Protein AF-A0A418GEG1-F1 (afdb_monomer_lite)

InterPro domains:
  IPR053738 Lambda phage major capsid assembly [G3DSA:3.90.1690.10] (1-155)

Structure (mmCIF, N/CA/C/O backbone):
data_AF-A0A418GEG1-F1
#
_entry.id   AF-A0A418GEG1-F1
#
loop_
_atom_site.group_PDB
_atom_site.id
_atom_site.type_symbol
_atom_site.label_atom_id
_atom_site.label_alt_id
_atom_site.label_comp_id
_atom_site.label_asym_id
_atom_site.label_entity_id
_atom_site.label_seq_id
_atom_site.pdbx_PDB_ins_code
_atom_site.Cartn_x
_atom_site.Cartn_y
_atom_site.Cartn_z
_atom_site.occupancy
_atom_site.B_iso_or_equiv
_atom_site.auth_seq_id
_atom_site.auth_comp_id
_atom_site.auth_asym_id
_atom_site.auth_atom_id
_atom_site.pdbx_PDB_model_num
ATOM 1 N N . GLN A 1 1 ? 40.024 10.316 -24.332 1.00 56.31 1 GLN A N 1
ATOM 2 C CA . GLN A 1 1 ? 39.213 9.148 -24.758 1.00 56.31 1 GLN A CA 1
ATOM 3 C C . GLN A 1 1 ? 39.001 8.115 -23.643 1.00 56.31 1 GLN A C 1
ATOM 5 O O . GLN A 1 1 ? 37.908 7.572 -23.587 1.00 56.31 1 GLN A O 1
ATOM 10 N N . ALA A 1 2 ? 39.954 7.881 -22.727 1.00 58.53 2 ALA A N 1
ATOM 11 C CA . ALA A 1 2 ? 39.798 6.906 -21.633 1.00 58.53 2 ALA A CA 1
ATOM 12 C C . ALA A 1 2 ? 38.674 7.239 -20.623 1.00 58.53 2 ALA A C 1
ATOM 14 O O . ALA A 1 2 ? 37.890 6.363 -20.277 1.00 58.53 2 ALA A O 1
ATOM 15 N N . GLU A 1 3 ? 38.514 8.504 -20.217 1.00 58.00 3 GLU A N 1
ATOM 16 C CA . GLU A 1 3 ? 37.460 8.917 -19.263 1.00 58.00 3 GLU A CA 1
ATOM 17 C C . GLU A 1 3 ? 36.032 8.690 -19.784 1.00 58.00 3 GLU A C 1
ATOM 19 O O . GLU A 1 3 ? 35.119 8.393 -19.015 1.00 58.00 3 GLU A O 1
ATOM 24 N N . SER A 1 4 ? 35.832 8.769 -21.105 1.00 63.56 4 SER A N 1
ATOM 25 C CA . SER A 1 4 ? 34.530 8.481 -21.711 1.00 63.56 4 SER A CA 1
ATOM 26 C C . SER A 1 4 ? 34.179 6.995 -21.622 1.00 63.56 4 SER A C 1
ATOM 28 O O . SER A 1 4 ? 33.002 6.676 -21.498 1.00 63.56 4 SER A O 1
ATOM 30 N N . MET A 1 5 ? 35.165 6.090 -21.665 1.00 63.47 5 MET A N 1
ATOM 31 C CA . MET A 1 5 ? 34.914 4.646 -21.589 1.00 63.47 5 MET A CA 1
ATOM 32 C C . MET A 1 5 ? 34.502 4.210 -20.182 1.00 63.47 5 MET A C 1
ATOM 34 O O . MET A 1 5 ? 33.506 3.508 -20.047 1.00 63.47 5 MET A O 1
ATOM 38 N N . PHE A 1 6 ? 35.163 4.711 -19.132 1.00 66.19 6 PHE A N 1
ATOM 39 C CA . PHE A 1 6 ? 34.780 4.413 -17.742 1.00 66.19 6 PHE A CA 1
ATOM 40 C C . PHE A 1 6 ? 33.349 4.860 -17.404 1.00 66.19 6 PHE A C 1
ATOM 42 O O . PHE A 1 6 ? 32.633 4.202 -16.642 1.00 66.19 6 PHE A O 1
ATOM 49 N N . ASN A 1 7 ? 32.899 5.966 -18.004 1.00 81.44 7 ASN A N 1
ATOM 50 C CA . ASN A 1 7 ? 31.521 6.428 -17.876 1.00 81.44 7 ASN A CA 1
ATOM 51 C C . ASN A 1 7 ? 30.530 5.474 -18.571 1.00 81.44 7 ASN A C 1
ATOM 53 O O . ASN A 1 7 ? 29.491 5.139 -18.001 1.00 81.44 7 ASN A O 1
ATOM 57 N N . GLU A 1 8 ? 30.843 4.995 -19.779 1.00 81.69 8 GLU A N 1
ATOM 58 C CA . GLU A 1 8 ? 29.979 4.048 -20.499 1.00 81.69 8 GLU A CA 1
ATOM 59 C C . GLU A 1 8 ? 29.939 2.660 -19.846 1.00 81.69 8 GLU A C 1
ATOM 61 O O . GLU A 1 8 ? 28.865 2.065 -19.744 1.00 81.69 8 GLU A O 1
ATOM 66 N N . GLU A 1 9 ? 31.061 2.178 -19.311 1.00 80.56 9 GLU A N 1
ATOM 67 C CA . GLU A 1 9 ? 31.115 0.946 -18.516 1.00 80.56 9 GLU A CA 1
ATOM 68 C C . GLU A 1 9 ? 30.224 1.052 -17.272 1.00 80.56 9 GLU A C 1
ATOM 70 O O . GLU A 1 9 ? 29.367 0.197 -17.034 1.00 80.56 9 GLU A O 1
ATOM 75 N N . SER A 1 10 ? 30.331 2.156 -16.528 1.00 86.31 10 SER A N 1
ATOM 76 C CA . SER A 1 10 ? 29.493 2.414 -15.349 1.00 86.31 10 SER A CA 1
ATOM 77 C C . SER A 1 10 ? 28.002 2.483 -15.704 1.00 86.31 10 SER A C 1
ATOM 79 O O . SER A 1 10 ? 27.150 1.950 -14.985 1.00 86.31 10 SER A O 1
ATOM 81 N N . LYS A 1 11 ? 27.656 3.092 -16.847 1.00 85.12 11 LYS A N 1
ATOM 82 C CA . LYS A 1 11 ? 26.276 3.125 -17.360 1.00 85.12 11 LYS A CA 1
ATOM 83 C C . LYS A 1 11 ? 25.772 1.733 -17.732 1.00 85.12 11 LYS A C 1
ATOM 85 O O . LYS A 1 11 ? 24.622 1.415 -17.419 1.00 85.12 11 LYS A O 1
ATOM 90 N N . ALA A 1 12 ? 26.592 0.918 -18.392 1.00 85.56 12 ALA A N 1
ATOM 91 C CA . ALA A 1 12 ? 26.234 -0.446 -18.769 1.00 85.56 12 ALA A CA 1
ATOM 92 C C . ALA A 1 12 ? 25.985 -1.317 -17.529 1.00 85.56 12 ALA A C 1
ATOM 94 O O . ALA A 1 12 ? 24.945 -1.976 -17.446 1.00 85.56 12 ALA A O 1
ATOM 95 N N . ILE A 1 13 ? 26.865 -1.227 -16.525 1.00 89.00 13 ILE A N 1
ATOM 96 C CA . ILE A 1 13 ? 26.708 -1.910 -15.234 1.00 89.00 13 ILE A CA 1
ATOM 97 C C . ILE A 1 13 ? 25.403 -1.478 -14.561 1.00 89.00 13 ILE A C 1
ATOM 99 O O . ILE A 1 13 ? 24.592 -2.324 -14.190 1.00 89.00 13 ILE A O 1
ATOM 103 N N . ARG A 1 14 ? 25.133 -0.168 -14.471 1.00 88.38 14 ARG A N 1
ATOM 104 C CA . ARG A 1 14 ? 23.890 0.339 -13.869 1.00 88.38 14 ARG A CA 1
ATOM 105 C C . ARG A 1 14 ? 22.643 -0.191 -14.580 1.00 88.38 14 ARG A C 1
ATOM 107 O O . ARG A 1 14 ? 21.680 -0.560 -13.913 1.00 88.38 14 ARG A O 1
ATOM 114 N N . ARG A 1 15 ? 22.639 -0.254 -15.917 1.00 87.06 15 ARG A N 1
ATOM 115 C CA . ARG A 1 15 ? 21.507 -0.808 -16.684 1.00 87.06 15 ARG A CA 1
ATOM 116 C C . ARG A 1 15 ? 21.295 -2.291 -16.388 1.00 87.06 15 ARG A C 1
ATOM 118 O O . ARG A 1 15 ? 20.157 -2.689 -16.149 1.00 87.06 15 ARG A O 1
ATOM 125 N N . ALA A 1 16 ? 22.367 -3.081 -16.374 1.00 89.31 16 ALA A N 1
ATOM 126 C CA . ALA A 1 16 ? 22.294 -4.507 -16.071 1.00 89.31 16 ALA A CA 1
ATOM 127 C C . ALA A 1 16 ? 21.775 -4.750 -14.644 1.00 89.31 16 ALA A C 1
ATOM 129 O O . ALA A 1 16 ? 20.808 -5.490 -14.460 1.00 89.31 16 ALA A O 1
ATOM 130 N N . THR A 1 17 ? 22.340 -4.059 -13.649 1.00 91.44 17 THR A N 1
ATOM 131 C CA . THR A 1 17 ? 21.917 -4.156 -12.245 1.00 91.44 17 THR A CA 1
ATOM 132 C C . THR A 1 17 ? 20.457 -3.745 -12.061 1.00 91.44 17 THR A C 1
ATOM 134 O O . THR A 1 17 ? 19.692 -4.472 -11.429 1.00 91.44 17 THR A O 1
ATOM 137 N N . ASN A 1 18 ? 20.028 -2.635 -12.669 1.00 87.88 18 ASN A N 1
ATOM 138 C CA . ASN A 1 18 ? 18.631 -2.199 -12.609 1.00 87.88 18 ASN A CA 1
ATOM 139 C C . ASN A 1 18 ? 17.682 -3.229 -13.234 1.00 87.88 18 ASN A C 1
ATOM 141 O O . ASN A 1 18 ? 16.619 -3.489 -12.677 1.00 87.88 18 ASN A O 1
ATOM 145 N N . GLY A 1 19 ? 18.065 -3.847 -14.356 1.00 86.50 19 GLY A N 1
ATOM 146 C CA . GLY A 1 19 ? 17.276 -4.906 -14.986 1.00 86.50 19 GLY A CA 1
ATOM 147 C C . GLY A 1 19 ? 17.120 -6.143 -14.094 1.00 86.50 19 GLY A C 1
ATOM 148 O O . GLY A 1 19 ? 16.024 -6.692 -13.983 1.00 86.50 19 GLY A O 1
ATOM 149 N N . VAL A 1 20 ? 18.194 -6.558 -13.413 1.00 90.50 20 VAL A N 1
ATOM 150 C CA . VAL A 1 20 ? 18.156 -7.682 -12.460 1.00 90.50 20 VAL A CA 1
ATOM 151 C C . VAL A 1 20 ? 17.278 -7.353 -11.253 1.00 90.50 20 VAL A C 1
ATOM 153 O O . VAL A 1 20 ? 16.435 -8.168 -10.879 1.00 90.50 20 VAL A O 1
ATOM 156 N N . ASN A 1 21 ? 17.432 -6.162 -10.674 1.00 90.88 21 ASN A N 1
ATOM 157 C CA . ASN A 1 21 ? 16.642 -5.732 -9.521 1.00 90.88 21 ASN A CA 1
ATOM 158 C C . ASN A 1 21 ? 15.154 -5.620 -9.866 1.00 90.88 21 ASN A C 1
ATOM 160 O O . ASN A 1 21 ? 14.326 -6.149 -9.134 1.00 90.88 21 ASN A O 1
ATOM 164 N N . LEU A 1 22 ? 14.815 -5.044 -11.023 1.00 88.44 22 LEU A N 1
ATOM 165 C CA . LEU A 1 22 ? 13.433 -4.969 -11.500 1.00 88.44 22 LEU A CA 1
ATOM 166 C C . LEU A 1 22 ? 12.808 -6.359 -11.670 1.00 88.44 22 LEU A C 1
ATOM 168 O O . LEU A 1 22 ? 11.653 -6.580 -11.312 1.00 88.44 22 LEU A O 1
ATOM 172 N N . ARG A 1 23 ? 13.571 -7.326 -12.193 1.00 88.44 23 ARG A N 1
ATOM 173 C CA . ARG A 1 23 ? 13.093 -8.707 -12.320 1.00 88.44 23 ARG A CA 1
ATOM 174 C C . ARG A 1 23 ? 12.857 -9.356 -10.956 1.00 88.44 23 ARG A C 1
ATOM 176 O O . ARG A 1 23 ? 11.877 -10.080 -10.811 1.00 88.44 23 ARG A O 1
ATOM 183 N N . ARG A 1 24 ? 13.745 -9.126 -9.984 1.00 90.88 24 ARG A N 1
ATOM 184 C CA . ARG A 1 24 ? 13.578 -9.626 -8.608 1.00 90.88 24 ARG A CA 1
ATOM 185 C C . ARG A 1 24 ? 12.329 -9.042 -7.961 1.00 90.88 24 ARG A C 1
ATOM 187 O O . ARG A 1 24 ? 11.530 -9.807 -7.436 1.00 90.88 24 ARG A O 1
ATOM 194 N N . GLU A 1 25 ? 12.135 -7.735 -8.094 1.00 90.62 25 GLU A N 1
ATOM 195 C CA . GLU A 1 25 ? 10.956 -7.030 -7.593 1.00 90.62 25 GLU A CA 1
ATOM 196 C C . GLU A 1 25 ? 9.668 -7.630 -8.155 1.00 90.62 25 GLU A C 1
ATOM 198 O O . GLU A 1 25 ? 8.755 -7.979 -7.420 1.00 90.62 25 GLU A O 1
ATOM 203 N N . LEU A 1 26 ? 9.624 -7.851 -9.468 1.00 89.62 26 LEU A N 1
ATOM 204 C CA . LEU A 1 26 ? 8.461 -8.418 -10.139 1.00 89.62 26 LEU A CA 1
ATOM 205 C C . LEU A 1 26 ? 8.165 -9.861 -9.695 1.00 89.62 26 LEU A C 1
ATOM 207 O O . LEU A 1 26 ? 7.003 -10.256 -9.631 1.00 89.62 26 LEU A O 1
ATOM 211 N N . ILE A 1 27 ? 9.189 -10.656 -9.372 1.00 90.56 27 ILE A N 1
ATOM 212 C CA . ILE A 1 27 ? 9.006 -12.004 -8.812 1.00 90.56 27 ILE A CA 1
ATOM 213 C C . ILE A 1 27 ? 8.460 -11.922 -7.382 1.00 90.56 27 ILE A C 1
ATOM 215 O O . ILE A 1 27 ? 7.488 -12.609 -7.076 1.00 90.56 27 ILE A O 1
ATOM 219 N N . ALA A 1 28 ? 9.052 -11.078 -6.534 1.00 91.25 28 ALA A N 1
ATOM 220 C CA . ALA A 1 28 ? 8.618 -10.892 -5.151 1.00 91.25 28 ALA A CA 1
ATOM 221 C C . ALA A 1 28 ? 7.171 -10.386 -5.087 1.00 91.25 28 ALA A C 1
ATOM 223 O O . ALA A 1 28 ? 6.335 -10.980 -4.411 1.00 91.25 28 ALA A O 1
ATOM 224 N N . ALA A 1 29 ? 6.854 -9.365 -5.882 1.00 90.31 29 ALA A N 1
ATOM 225 C CA . ALA A 1 29 ? 5.523 -8.798 -5.992 1.00 90.31 29 ALA A CA 1
ATOM 226 C C . ALA A 1 29 ? 4.503 -9.832 -6.488 1.00 90.31 29 ALA A C 1
ATOM 228 O O . ALA A 1 29 ? 3.401 -9.892 -5.959 1.00 90.31 29 ALA A O 1
ATOM 229 N N . ARG A 1 30 ? 4.845 -10.684 -7.464 1.00 90.44 30 ARG A N 1
ATOM 230 C CA . ARG A 1 30 ? 3.937 -11.754 -7.919 1.00 90.44 30 ARG A CA 1
ATOM 231 C C . ARG A 1 30 ? 3.673 -12.801 -6.846 1.00 90.44 30 ARG A C 1
ATOM 233 O O . ARG A 1 30 ? 2.547 -13.263 -6.746 1.00 90.44 30 ARG A O 1
ATOM 240 N N . LEU A 1 31 ? 4.692 -13.175 -6.074 1.00 91.88 31 LEU A N 1
ATOM 241 C CA . LEU A 1 31 ? 4.545 -14.159 -5.005 1.00 91.88 31 LEU A CA 1
ATOM 242 C C . LEU A 1 31 ? 3.699 -13.606 -3.852 1.00 91.88 31 LEU A C 1
ATOM 244 O O . LEU A 1 31 ? 2.785 -14.278 -3.392 1.00 91.88 31 LEU A O 1
ATOM 248 N N . ALA A 1 32 ? 3.983 -12.377 -3.417 1.00 91.19 32 ALA A N 1
ATOM 249 C CA . ALA A 1 32 ? 3.268 -11.731 -2.321 1.00 91.19 32 ALA A CA 1
ATOM 250 C C . ALA A 1 32 ? 1.822 -11.354 -2.683 1.00 91.19 32 ALA A C 1
ATOM 252 O O . ALA A 1 32 ? 0.983 -11.257 -1.803 1.00 91.19 32 ALA A O 1
ATOM 253 N N . GLN A 1 33 ? 1.509 -11.128 -3.961 1.00 90.38 33 GLN A N 1
ATOM 254 C CA . GLN A 1 33 ? 0.161 -10.745 -4.403 1.00 90.38 33 GLN A CA 1
ATOM 255 C C . GLN A 1 33 ? -0.699 -11.935 -4.858 1.00 90.38 33 GLN A C 1
ATOM 257 O O . GLN A 1 33 ? -1.853 -11.737 -5.240 1.00 90.38 33 GLN A O 1
ATOM 262 N N . ASP A 1 34 ? -0.164 -13.159 -4.859 1.00 91.75 34 ASP A N 1
ATOM 263 C CA . ASP A 1 34 ? -0.929 -14.342 -5.247 1.00 91.75 34 ASP A CA 1
ATOM 264 C C . ASP A 1 34 ? -1.849 -14.784 -4.101 1.00 91.75 34 ASP A C 1
ATOM 266 O O . ASP A 1 34 ? -1.404 -15.317 -3.083 1.00 91.75 34 ASP A O 1
ATOM 270 N N . GLU A 1 35 ? -3.158 -14.610 -4.297 1.00 89.50 35 GLU A N 1
ATOM 271 C CA . GLU A 1 35 ? -4.204 -15.021 -3.353 1.00 89.50 35 GLU A CA 1
ATOM 272 C C . GLU A 1 35 ? -4.088 -16.502 -2.947 1.00 89.50 35 GLU A C 1
ATOM 274 O O . GLU A 1 35 ? -4.498 -16.870 -1.848 1.00 89.50 35 GLU A O 1
ATOM 279 N N . LYS A 1 36 ? -3.506 -17.359 -3.800 1.00 90.62 36 LYS A N 1
ATOM 280 C CA . LYS A 1 36 ? -3.354 -18.800 -3.538 1.00 90.62 36 LYS A CA 1
ATOM 281 C C . LYS A 1 36 ? -2.294 -19.130 -2.492 1.00 90.62 36 LYS A C 1
ATOM 283 O O . LYS A 1 36 ? -2.311 -20.237 -1.959 1.00 90.62 36 LYS A O 1
ATOM 288 N N . VAL A 1 37 ? -1.364 -18.214 -2.225 1.00 89.75 37 VAL A N 1
ATOM 289 C CA . VAL A 1 37 ? -0.326 -18.396 -1.196 1.00 89.75 37 VAL A CA 1
ATOM 290 C C . VAL A 1 37 ? -0.918 -18.212 0.203 1.00 89.75 37 VAL A C 1
ATOM 292 O O . VAL A 1 37 ? -0.412 -18.764 1.181 1.00 89.75 37 VAL A O 1
ATOM 295 N N . TYR A 1 38 ? -2.027 -17.484 0.305 1.00 89.19 38 TYR A N 1
ATOM 296 C CA . TYR A 1 38 ? -2.686 -17.194 1.565 1.00 89.19 38 TYR A CA 1
ATOM 297 C C . TYR A 1 38 ? -3.698 -18.275 1.942 1.00 89.19 38 TYR A C 1
ATOM 299 O O . TYR A 1 38 ? -4.479 -18.773 1.129 1.00 89.19 38 TYR A O 1
ATOM 307 N N . ARG A 1 39 ? -3.724 -18.615 3.232 1.00 87.75 39 ARG A N 1
ATOM 308 C CA . ARG A 1 39 ? -4.732 -19.515 3.795 1.00 87.75 39 ARG A CA 1
ATOM 309 C C . ARG A 1 39 ? -6.124 -18.877 3.708 1.00 87.75 39 ARG A C 1
ATOM 311 O O . ARG A 1 39 ? -6.281 -17.662 3.826 1.00 87.75 39 ARG A O 1
ATOM 318 N N . THR A 1 40 ? -7.160 -19.705 3.573 1.00 86.88 40 THR A N 1
ATOM 319 C CA . THR A 1 40 ? -8.561 -19.263 3.641 1.00 86.88 40 THR A CA 1
ATOM 320 C C . THR A 1 40 ? -8.809 -18.409 4.888 1.00 86.88 40 THR A C 1
ATOM 322 O O . THR A 1 40 ? -8.468 -18.821 5.995 1.00 86.88 40 THR A O 1
ATOM 325 N N . GLY A 1 41 ? -9.399 -17.225 4.703 1.00 84.94 41 GLY A N 1
ATOM 326 C CA . GLY A 1 41 ? -9.626 -16.247 5.774 1.00 84.94 41 GLY A CA 1
ATOM 327 C C . GLY A 1 41 ? -8.523 -15.193 5.938 1.00 84.94 41 GLY A C 1
ATOM 328 O O . GLY A 1 41 ? -8.754 -14.210 6.628 1.00 84.94 41 GLY A O 1
ATOM 329 N N . HIS A 1 42 ? -7.377 -15.337 5.260 1.00 87.56 42 HIS A N 1
ATOM 330 C CA . HIS A 1 42 ? -6.281 -14.350 5.258 1.00 87.56 42 HIS A CA 1
ATOM 331 C C . HIS A 1 42 ? -6.252 -13.468 4.002 1.00 87.56 42 HIS A C 1
ATOM 333 O O . HIS A 1 42 ? -5.304 -12.721 3.785 1.00 87.56 42 HIS A O 1
ATOM 339 N N . VAL A 1 43 ? -7.299 -13.542 3.177 1.00 90.81 43 VAL A N 1
ATOM 340 C CA . VAL A 1 43 ? -7.496 -12.679 2.008 1.00 90.81 43 VAL A CA 1
ATOM 341 C C . VAL A 1 43 ? -8.866 -12.035 2.119 1.00 90.81 43 VAL A C 1
ATOM 343 O O . VAL A 1 43 ? -9.874 -12.731 2.263 1.00 90.81 43 VAL A O 1
ATOM 346 N N . LYS A 1 44 ? -8.912 -10.705 2.018 1.00 90.50 44 LYS A N 1
ATOM 347 C CA . LYS A 1 44 ? -10.157 -9.938 1.967 1.00 90.50 44 LYS A CA 1
ATOM 348 C C . LYS A 1 44 ? -10.220 -9.151 0.668 1.00 90.50 44 LYS A C 1
ATOM 350 O O . LYS A 1 44 ? -9.468 -8.204 0.465 1.00 90.50 44 LYS A O 1
ATOM 355 N N . LYS A 1 45 ? -11.169 -9.516 -0.191 1.00 90.62 45 LYS A N 1
ATOM 356 C CA . LYS A 1 45 ? -11.462 -8.762 -1.408 1.00 90.62 45 LYS A CA 1
ATOM 357 C C . LYS A 1 45 ? -12.427 -7.627 -1.085 1.00 90.62 45 LYS A C 1
ATOM 359 O O . LYS A 1 45 ? -13.555 -7.881 -0.668 1.00 90.62 45 LYS A O 1
ATOM 364 N N . LEU A 1 46 ? -11.985 -6.385 -1.267 1.00 87.88 46 LEU A N 1
ATOM 365 C CA . LEU A 1 46 ? -12.834 -5.215 -1.046 1.00 87.88 46 LEU A CA 1
ATOM 366 C C . LEU A 1 46 ? -13.860 -5.084 -2.172 1.00 87.88 46 LEU A C 1
ATOM 368 O O . LEU A 1 46 ? -13.528 -5.138 -3.358 1.00 87.88 46 LEU A O 1
ATOM 372 N N . THR A 1 47 ? -15.125 -4.920 -1.793 1.00 88.44 47 THR A N 1
ATOM 373 C CA . THR A 1 47 ? -16.210 -4.679 -2.744 1.00 88.44 47 THR A CA 1
ATOM 374 C C . THR A 1 47 ? -16.279 -3.195 -3.123 1.00 88.44 47 THR A C 1
ATOM 376 O O . THR A 1 47 ? -15.542 -2.353 -2.608 1.00 88.44 47 THR A O 1
ATOM 379 N N . ALA A 1 48 ? -17.182 -2.835 -4.038 1.00 83.38 48 ALA A N 1
ATOM 380 C CA . ALA A 1 48 ? -17.330 -1.452 -4.486 1.00 83.38 48 ALA A CA 1
ATOM 381 C C . ALA A 1 48 ? -17.744 -0.464 -3.378 1.00 83.38 48 ALA A C 1
ATOM 383 O O . ALA A 1 48 ? -17.458 0.727 -3.516 1.00 83.38 48 ALA A O 1
ATOM 384 N N . SER A 1 49 ? -18.413 -0.932 -2.318 1.00 81.12 49 SER A N 1
ATOM 385 C CA . SER A 1 49 ? -18.767 -0.118 -1.147 1.00 81.12 49 SER A C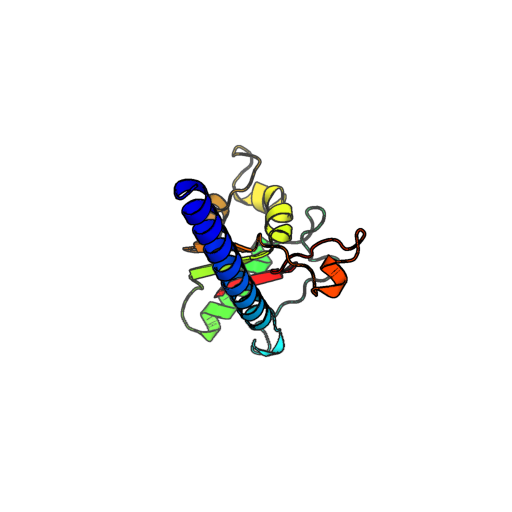A 1
ATOM 386 C C . SER A 1 49 ? -17.621 0.014 -0.150 1.00 81.12 49 SER A C 1
ATOM 388 O O . SER A 1 49 ? -17.518 1.043 0.512 1.00 81.12 49 SER A O 1
ATOM 390 N N . ASP A 1 50 ? -16.770 -1.010 -0.067 1.00 84.31 50 ASP A N 1
ATOM 391 C CA . ASP A 1 50 ? -15.754 -1.134 0.984 1.00 84.31 50 ASP A CA 1
ATOM 392 C C . ASP A 1 50 ? -14.385 -0.606 0.542 1.00 84.31 50 ASP A C 1
ATOM 394 O O . ASP A 1 50 ? -13.509 -0.375 1.374 1.00 84.31 50 ASP A O 1
ATOM 398 N N . ARG A 1 51 ? -14.188 -0.429 -0.771 1.00 87.19 51 ARG A N 1
ATOM 399 C CA . ARG A 1 51 ? -12.967 0.152 -1.337 1.00 87.19 51 ARG A CA 1
ATOM 400 C C . ARG A 1 51 ? -12.799 1.612 -0.921 1.00 87.19 51 ARG A C 1
ATOM 402 O O . ARG A 1 51 ? -13.764 2.368 -0.834 1.00 87.19 51 ARG A O 1
ATOM 409 N N . TRP A 1 52 ? -11.544 2.029 -0.807 1.00 89.19 52 TRP A N 1
ATOM 410 C CA . TRP A 1 52 ? -11.161 3.346 -0.279 1.00 89.19 52 TRP A CA 1
ATOM 411 C C . TRP A 1 52 ? -11.231 4.481 -1.308 1.00 89.19 52 TRP A C 1
ATOM 413 O O . TRP A 1 52 ? -10.989 5.652 -1.005 1.00 89.19 52 TRP A O 1
ATOM 423 N N . ALA A 1 53 ? -11.591 4.150 -2.549 1.00 87.00 53 ALA A N 1
ATOM 424 C CA . ALA A 1 53 ? -11.775 5.120 -3.615 1.00 87.00 53 ALA A CA 1
ATOM 425 C C . ALA A 1 53 ? -12.907 6.108 -3.282 1.00 87.00 53 ALA A C 1
ATOM 427 O O . ALA A 1 53 ? -14.035 5.717 -2.976 1.00 87.00 53 ALA A O 1
ATOM 428 N N . GLY A 1 54 ? -12.612 7.405 -3.389 1.00 83.62 54 GLY A N 1
ATOM 429 C CA . GLY A 1 54 ? -13.571 8.472 -3.090 1.00 83.62 54 GLY A CA 1
ATOM 430 C C . GLY A 1 54 ? -13.833 8.687 -1.595 1.00 83.62 54 GLY A C 1
ATOM 431 O O . GLY A 1 54 ? -14.867 9.255 -1.256 1.00 83.62 54 GLY A O 1
ATOM 432 N N . GLY A 1 55 ? -12.933 8.226 -0.716 1.00 81.94 55 GLY A N 1
ATOM 433 C CA . GLY A 1 55 ? -13.037 8.426 0.736 1.00 81.94 55 GLY A CA 1
ATOM 434 C C . GLY A 1 55 ? -14.137 7.598 1.404 1.00 81.94 55 GLY A C 1
ATOM 435 O O . GLY A 1 55 ? -14.656 7.996 2.445 1.00 81.94 55 GLY A O 1
ATOM 436 N N . LYS A 1 56 ? -14.537 6.493 0.769 1.00 86.69 56 LYS A N 1
ATOM 437 C CA . LYS A 1 56 ? -15.534 5.541 1.270 1.00 86.69 56 LYS A CA 1
ATOM 438 C C . LYS A 1 56 ? -14.860 4.358 1.963 1.00 86.69 56 LYS A C 1
ATOM 440 O O . LYS A 1 56 ? -13.665 4.142 1.819 1.00 86.69 56 LYS A O 1
ATOM 445 N N . GLY A 1 57 ? -15.657 3.555 2.658 1.00 87.50 57 GLY A N 1
ATOM 446 C CA . GLY A 1 57 ? -15.165 2.396 3.392 1.00 87.50 57 GLY A CA 1
ATOM 447 C C . GLY A 1 57 ? -14.469 2.779 4.696 1.00 87.50 57 GLY A C 1
ATOM 448 O O . GLY A 1 57 ? -14.403 3.947 5.081 1.00 87.50 57 GLY A O 1
ATOM 449 N N . ASP A 1 58 ? -13.973 1.758 5.383 1.00 89.88 58 ASP A N 1
ATOM 450 C CA . ASP A 1 58 ? -13.276 1.896 6.657 1.00 89.88 58 ASP A CA 1
ATOM 451 C C . ASP A 1 58 ? -11.893 1.231 6.565 1.00 89.88 58 ASP A C 1
ATOM 453 O O . ASP A 1 58 ? -11.766 0.029 6.818 1.00 89.88 58 ASP A O 1
ATOM 457 N N . PRO A 1 59 ? -10.849 1.971 6.145 1.00 90.25 59 PRO A N 1
ATOM 458 C CA . PRO A 1 59 ? -9.499 1.426 6.070 1.00 90.25 59 PRO A CA 1
ATOM 459 C C . PRO A 1 59 ? -8.972 0.998 7.439 1.00 90.25 59 PRO A C 1
ATOM 461 O O . PRO A 1 59 ? -8.254 0.006 7.509 1.00 90.25 59 PRO A O 1
ATOM 464 N N . ILE A 1 60 ? -9.356 1.690 8.519 1.00 91.50 60 ILE A N 1
ATOM 465 C CA . ILE A 1 60 ? -8.874 1.384 9.869 1.00 91.50 60 ILE A CA 1
ATOM 466 C C . ILE A 1 60 ? -9.413 0.022 10.299 1.00 91.50 60 ILE A C 1
ATOM 468 O O . ILE A 1 60 ? -8.632 -0.884 10.575 1.00 91.50 60 ILE A O 1
ATOM 472 N N . GLY A 1 61 ? -10.736 -0.168 10.259 1.00 92.25 61 GLY A N 1
ATOM 473 C CA . GLY A 1 61 ? -11.350 -1.439 10.642 1.00 92.25 61 GLY A CA 1
ATOM 474 C C . GLY A 1 61 ? -10.918 -2.614 9.759 1.00 92.25 61 GLY A C 1
ATOM 475 O O . GLY A 1 61 ? -10.785 -3.739 10.240 1.00 92.25 61 GLY A O 1
ATOM 476 N N . VAL A 1 62 ? -10.660 -2.377 8.468 1.00 92.75 62 VAL A N 1
ATOM 477 C CA . VAL A 1 62 ? -10.144 -3.414 7.558 1.00 92.75 62 VAL A CA 1
ATOM 478 C C . VAL A 1 62 ? -8.720 -3.834 7.927 1.00 92.75 62 VAL A C 1
ATOM 480 O O . VAL A 1 62 ? -8.452 -5.036 7.954 1.00 92.75 62 VAL A O 1
ATOM 483 N N . ILE A 1 63 ? -7.827 -2.879 8.197 1.00 92.75 63 ILE A N 1
ATOM 484 C CA . ILE A 1 63 ? -6.423 -3.160 8.526 1.00 92.75 63 ILE A CA 1
ATOM 485 C C . ILE A 1 63 ? -6.324 -3.822 9.903 1.00 92.75 63 ILE A C 1
ATOM 487 O O . ILE A 1 63 ? -5.684 -4.863 10.014 1.00 92.75 63 ILE A O 1
ATOM 491 N N . GLU A 1 64 ? -7.035 -3.315 10.913 1.00 92.56 64 GLU A N 1
ATOM 492 C CA . GLU A 1 64 ? -7.100 -3.919 12.253 1.00 92.56 64 GLU A CA 1
ATOM 493 C C . GLU A 1 64 ? -7.612 -5.364 12.212 1.00 92.56 64 GLU A C 1
ATOM 495 O O . GLU A 1 64 ? -7.009 -6.265 12.795 1.00 92.56 64 GLU A O 1
ATOM 500 N N . ALA A 1 65 ? -8.677 -5.632 11.446 1.00 92.81 65 ALA A N 1
ATOM 501 C CA . ALA A 1 65 ? -9.171 -6.996 11.263 1.00 92.81 65 ALA A CA 1
ATOM 502 C C . ALA A 1 65 ? -8.126 -7.911 10.597 1.00 92.81 65 ALA A C 1
ATOM 504 O O . ALA A 1 65 ? -8.030 -9.091 10.937 1.00 92.81 65 ALA A O 1
ATOM 505 N N . GLY A 1 66 ? -7.331 -7.375 9.665 1.00 91.44 66 GLY A N 1
ATOM 506 C CA . GLY A 1 66 ? -6.206 -8.083 9.056 1.00 91.44 66 GLY A CA 1
ATOM 507 C C . GLY A 1 66 ? -5.085 -8.376 10.055 1.00 91.44 66 GLY A C 1
ATOM 508 O O . GLY A 1 66 ? -4.608 -9.509 10.120 1.00 91.44 66 GLY A O 1
ATOM 509 N N . MET A 1 67 ? -4.705 -7.395 10.877 1.00 91.69 67 MET A N 1
ATOM 510 C CA . MET A 1 67 ? -3.684 -7.564 11.915 1.00 91.69 67 MET A CA 1
ATOM 511 C C . MET A 1 67 ? -4.100 -8.606 12.952 1.00 91.69 67 MET A C 1
ATOM 513 O O . MET A 1 67 ? -3.300 -9.466 13.318 1.00 91.69 67 MET A O 1
ATOM 517 N N . GLU A 1 68 ? -5.361 -8.590 13.379 1.00 91.94 68 GLU A N 1
ATOM 518 C CA . GLU A 1 68 ? -5.898 -9.586 14.305 1.00 91.94 68 GLU A CA 1
ATOM 519 C C . GLU A 1 68 ? -5.992 -10.981 13.670 1.00 91.94 68 GLU A C 1
ATOM 521 O O . GLU A 1 68 ? -5.736 -11.978 14.351 1.00 91.94 68 GLU A O 1
ATOM 526 N N . ALA A 1 69 ? -6.272 -11.084 12.365 1.00 91.88 69 ALA A N 1
ATOM 527 C CA . ALA A 1 69 ? -6.220 -12.358 11.648 1.00 91.88 69 ALA A CA 1
ATOM 528 C C . ALA A 1 69 ? -4.795 -12.937 11.614 1.00 91.88 69 ALA A C 1
ATOM 530 O O . ALA A 1 69 ? -4.617 -14.131 11.868 1.00 91.88 69 ALA A O 1
ATOM 531 N N . VAL A 1 70 ? -3.777 -12.104 11.358 1.00 91.25 70 VAL A N 1
ATOM 532 C CA . VAL A 1 70 ? -2.363 -12.516 11.426 1.00 91.25 70 VAL A CA 1
ATOM 533 C C . VAL A 1 70 ? -2.002 -12.928 12.852 1.00 91.25 70 VAL A C 1
ATOM 535 O O . VAL A 1 70 ? -1.590 -14.068 13.060 1.00 91.25 70 VAL A O 1
ATOM 538 N N . ARG A 1 71 ? -2.270 -12.071 13.847 1.00 92.81 71 ARG A N 1
ATOM 539 C CA . ARG A 1 71 ? -1.981 -12.331 15.266 1.00 92.81 71 ARG A CA 1
ATOM 540 C C . ARG A 1 71 ? -2.620 -13.616 15.775 1.00 92.81 71 ARG A C 1
ATOM 542 O O . ARG A 1 71 ? -1.987 -14.361 16.515 1.00 92.81 71 ARG A O 1
ATOM 549 N N . THR A 1 72 ? -3.857 -13.897 15.377 1.00 92.19 72 THR A N 1
ATOM 550 C CA . THR A 1 72 ? -4.561 -15.122 15.782 1.00 92.19 72 THR A CA 1
ATOM 551 C C . THR A 1 72 ? -3.928 -16.373 15.171 1.00 92.19 72 THR A C 1
ATOM 553 O O . THR A 1 72 ? -3.931 -17.428 15.801 1.00 92.19 72 THR A O 1
ATOM 556 N N . ALA A 1 73 ? -3.371 -16.277 13.962 1.00 89.44 73 ALA A N 1
ATOM 557 C CA . ALA A 1 73 ? -2.764 -17.413 13.275 1.00 89.44 73 ALA A CA 1
ATOM 558 C C . ALA A 1 73 ? -1.297 -17.662 13.658 1.00 89.44 73 ALA A C 1
ATOM 560 O O . ALA A 1 73 ? -0.886 -18.819 13.728 1.00 89.44 73 ALA A O 1
ATOM 561 N N . THR A 1 74 ? -0.508 -16.610 13.890 1.00 88.25 74 THR A N 1
ATOM 562 C CA . THR A 1 74 ? 0.942 -16.701 14.152 1.00 88.25 74 THR A CA 1
ATOM 563 C C . THR A 1 74 ? 1.306 -16.497 15.622 1.00 88.25 74 THR A C 1
ATOM 565 O O . THR A 1 74 ? 2.411 -16.846 16.031 1.00 88.25 74 THR A O 1
ATOM 568 N N . GLY A 1 75 ? 0.401 -15.930 16.425 1.00 90.12 75 GLY A N 1
ATOM 569 C CA . GLY A 1 75 ? 0.668 -15.506 17.801 1.00 90.12 75 GLY A CA 1
ATOM 570 C C . GLY A 1 75 ? 1.410 -14.169 17.912 1.00 90.12 75 GLY A C 1
ATOM 571 O O . GLY A 1 75 ? 1.644 -13.706 19.027 1.00 90.12 75 GLY A O 1
ATOM 572 N N . LEU A 1 76 ? 1.759 -13.534 16.788 1.00 90.88 76 LEU A N 1
ATOM 573 C CA . LEU A 1 76 ? 2.526 -12.289 16.729 1.00 90.88 76 LEU A CA 1
ATOM 574 C C . LEU A 1 76 ? 1.786 -11.246 15.894 1.00 90.88 76 LEU A C 1
ATOM 576 O O . LEU A 1 76 ? 1.165 -11.577 14.885 1.00 90.88 76 LEU A O 1
ATOM 580 N N . ARG A 1 77 ? 1.849 -9.978 16.309 1.00 89.12 77 ARG A N 1
ATOM 581 C CA . ARG A 1 77 ? 1.356 -8.885 15.465 1.00 89.12 77 ARG A CA 1
ATOM 582 C C . ARG A 1 77 ? 2.272 -8.719 14.246 1.00 89.12 77 ARG A C 1
ATOM 584 O O . ARG A 1 77 ? 3.480 -8.900 14.397 1.00 89.12 77 ARG A O 1
ATOM 591 N N . PRO A 1 78 ? 1.707 -8.398 13.071 1.00 92.06 78 PRO A N 1
ATOM 592 C CA . PRO A 1 78 ? 2.509 -8.104 11.894 1.00 92.06 78 PRO A CA 1
ATOM 593 C C . PRO A 1 78 ? 3.383 -6.877 12.149 1.00 92.06 78 PRO A C 1
ATOM 595 O O . PRO A 1 78 ? 2.952 -5.934 12.818 1.00 92.06 78 PRO A O 1
ATOM 598 N N . ASN A 1 79 ? 4.600 -6.891 11.618 1.00 93.12 79 ASN A N 1
ATOM 599 C CA . ASN A 1 79 ? 5.566 -5.807 11.806 1.00 93.12 79 ASN A CA 1
ATOM 600 C C . ASN A 1 79 ? 5.851 -5.025 10.520 1.00 93.12 79 ASN A C 1
ATOM 602 O O . ASN A 1 79 ? 6.384 -3.918 10.586 1.00 93.12 79 ASN A O 1
ATOM 606 N N . LEU A 1 80 ? 5.451 -5.568 9.369 1.00 93.00 80 LEU A N 1
ATOM 607 C CA . LEU A 1 80 ? 5.638 -4.947 8.069 1.00 93.00 80 LEU A CA 1
ATOM 608 C C . LEU A 1 80 ? 4.311 -4.877 7.315 1.00 93.00 80 LEU A C 1
ATOM 610 O O . LEU A 1 80 ? 3.630 -5.881 7.094 1.00 93.00 80 LEU A O 1
ATOM 614 N N . MET A 1 81 ? 3.985 -3.679 6.840 1.00 93.62 81 MET A N 1
ATOM 615 C CA . MET A 1 81 ? 2.878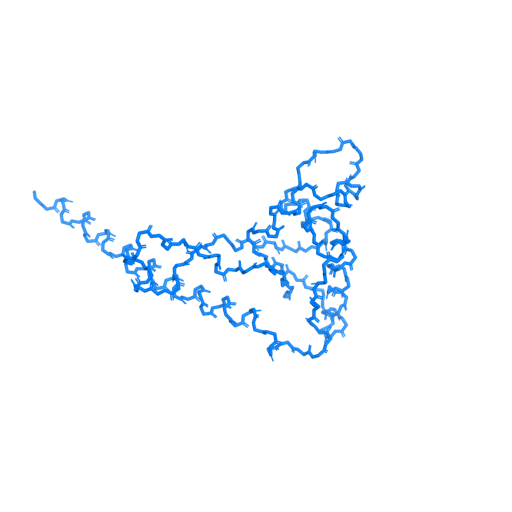 -3.452 5.922 1.00 93.62 81 MET A CA 1
ATOM 616 C C . MET A 1 81 ? 3.409 -3.009 4.562 1.00 93.62 81 MET A C 1
ATOM 618 O O . MET A 1 81 ? 4.069 -1.979 4.444 1.00 93.62 81 MET A O 1
ATOM 622 N N . THR A 1 82 ? 3.070 -3.762 3.520 1.00 93.56 82 THR A N 1
ATOM 623 C CA . THR A 1 82 ? 3.418 -3.428 2.135 1.00 93.56 82 THR A CA 1
ATOM 624 C C . THR A 1 82 ? 2.165 -2.991 1.391 1.00 93.56 82 THR A C 1
ATOM 626 O O . THR A 1 82 ? 1.137 -3.660 1.464 1.00 93.56 82 THR A O 1
ATOM 629 N N . MET A 1 83 ? 2.224 -1.883 0.655 1.00 92.69 83 MET A N 1
ATOM 630 C CA . MET A 1 83 ? 1.086 -1.403 -0.137 1.00 92.69 83 MET A CA 1
ATOM 631 C C . MET A 1 83 ? 1.512 -0.833 -1.486 1.00 92.69 83 MET A C 1
ATOM 633 O O . MET A 1 83 ? 2.608 -0.287 -1.622 1.00 92.69 83 MET A O 1
ATOM 637 N N . GLY A 1 84 ? 0.626 -0.902 -2.477 1.00 91.00 84 GLY A N 1
ATOM 638 C CA . GLY A 1 84 ? 0.830 -0.216 -3.752 1.00 91.00 84 GLY A CA 1
ATOM 639 C C . GLY A 1 84 ? 0.799 1.312 -3.619 1.00 91.00 84 GLY A C 1
ATOM 640 O O . GLY A 1 84 ? 0.155 1.879 -2.729 1.00 91.00 84 GLY A O 1
ATOM 641 N N . ALA A 1 85 ? 1.462 2.015 -4.540 1.00 89.50 85 ALA A N 1
ATOM 642 C CA . ALA A 1 85 ? 1.467 3.481 -4.559 1.00 89.50 85 ALA A CA 1
ATOM 643 C C . ALA A 1 85 ? 0.060 4.097 -4.692 1.00 89.50 85 ALA A C 1
ATOM 645 O O . ALA A 1 85 ? -0.212 5.149 -4.101 1.00 89.50 85 ALA A O 1
ATOM 646 N N . GLY A 1 86 ? -0.842 3.429 -5.421 1.00 88.75 86 GLY A N 1
ATOM 647 C CA . GLY A 1 86 ? -2.245 3.833 -5.551 1.00 88.75 86 GLY A CA 1
ATOM 648 C C . GLY A 1 86 ? -2.984 3.832 -4.211 1.00 88.75 86 GLY A C 1
ATOM 649 O O . GLY A 1 86 ? -3.671 4.800 -3.885 1.00 88.75 86 GLY A O 1
ATOM 650 N N . VAL A 1 87 ? -2.753 2.812 -3.383 1.00 90.25 87 VAL A N 1
ATOM 651 C CA . VAL A 1 87 ? -3.359 2.688 -2.052 1.00 90.25 87 VAL A CA 1
ATOM 652 C C . VAL A 1 87 ? -2.934 3.845 -1.154 1.00 90.25 87 VAL A C 1
ATOM 654 O O . VAL A 1 87 ? -3.781 4.530 -0.580 1.00 90.25 87 VAL A O 1
ATOM 657 N N . MET A 1 88 ? -1.634 4.151 -1.097 1.00 90.00 88 MET A N 1
ATOM 658 C CA . MET A 1 88 ? -1.153 5.288 -0.310 1.00 90.00 88 MET A CA 1
ATOM 659 C C . MET A 1 88 ? -1.736 6.620 -0.812 1.00 90.00 88 MET A C 1
ATOM 661 O O . MET A 1 88 ? -2.030 7.514 -0.018 1.00 90.00 88 MET A O 1
ATOM 665 N N . ALA A 1 89 ? -1.932 6.783 -2.126 1.00 89.12 89 ALA A N 1
ATOM 666 C CA . ALA A 1 89 ? -2.569 7.980 -2.675 1.00 89.12 89 ALA A CA 1
ATOM 667 C C . ALA A 1 89 ? -4.019 8.156 -2.191 1.00 89.12 89 ALA A C 1
ATOM 669 O O . ALA A 1 89 ? -4.427 9.288 -1.925 1.00 89.12 89 ALA A O 1
ATOM 670 N N . LEU A 1 90 ? -4.760 7.056 -2.022 1.00 89.62 90 LEU A N 1
ATOM 671 C CA . LEU A 1 90 ? -6.109 7.060 -1.450 1.00 89.62 90 LEU A CA 1
ATOM 672 C C . LEU A 1 90 ? -6.092 7.354 0.055 1.00 89.62 90 LEU A C 1
ATOM 674 O O . LEU A 1 90 ? -6.881 8.170 0.534 1.00 89.62 90 LEU A O 1
ATOM 678 N N . LEU A 1 91 ? -5.165 6.738 0.796 1.00 88.50 91 LEU A N 1
ATOM 679 C CA . LEU A 1 91 ? -5.068 6.897 2.248 1.00 88.50 91 LEU A CA 1
ATOM 680 C C . LEU A 1 91 ? -4.668 8.318 2.660 1.00 88.50 91 LEU A C 1
ATOM 682 O O . LEU A 1 91 ? -5.174 8.806 3.663 1.00 88.50 91 LEU A O 1
ATOM 686 N N . LYS A 1 92 ? -3.848 9.024 1.865 1.00 87.31 92 LYS A N 1
ATOM 687 C CA . LYS A 1 92 ? -3.355 10.394 2.150 1.00 87.31 92 LYS A CA 1
ATOM 688 C C . LYS A 1 92 ? -4.426 11.398 2.583 1.00 87.31 92 LYS A C 1
ATOM 690 O O . LYS A 1 92 ? -4.113 12.310 3.351 1.00 87.31 92 LYS A O 1
ATOM 695 N N . PHE A 1 93 ? -5.643 11.262 2.058 1.00 85.00 93 PHE A N 1
ATOM 696 C CA . PHE A 1 93 ? -6.763 12.174 2.301 1.00 85.00 93 PHE A CA 1
ATOM 697 C C . PHE A 1 93 ? -8.033 11.438 2.738 1.00 85.00 93 PHE A C 1
ATOM 699 O O . PHE A 1 93 ? -9.139 11.935 2.531 1.00 85.00 93 PHE A O 1
ATOM 706 N N . HIS A 1 94 ? -7.892 10.241 3.313 1.00 88.38 94 HIS A N 1
ATOM 707 C CA . HIS A 1 94 ? -9.050 9.453 3.702 1.00 88.38 94 HIS A CA 1
ATOM 708 C C . HIS A 1 94 ? -9.733 10.052 4.946 1.00 88.38 94 HIS A C 1
ATOM 710 O O . HIS A 1 94 ? -9.078 10.187 5.986 1.00 88.38 94 HIS A O 1
ATOM 716 N N . PRO A 1 95 ? -11.044 10.363 4.900 1.00 88.06 95 PRO A N 1
ATOM 717 C CA . PRO A 1 95 ? -11.732 11.060 5.988 1.00 88.06 95 PRO A CA 1
ATOM 718 C C . PRO A 1 95 ? -11.745 10.259 7.296 1.00 88.06 95 PRO A C 1
ATOM 720 O O . PRO A 1 95 ? -11.589 10.844 8.362 1.00 88.06 95 PRO A O 1
ATOM 723 N N . ALA A 1 96 ? -11.859 8.926 7.231 1.00 87.56 96 ALA A N 1
ATOM 724 C CA . ALA A 1 96 ? -11.819 8.074 8.426 1.00 87.56 96 ALA A CA 1
ATOM 725 C C . ALA A 1 96 ? -10.485 8.179 9.190 1.00 87.56 96 ALA A C 1
ATOM 727 O O . ALA A 1 96 ? -10.475 8.227 10.415 1.00 87.56 96 ALA A O 1
ATOM 728 N N . ILE A 1 97 ? -9.362 8.280 8.470 1.00 86.62 97 ILE A N 1
ATOM 729 C CA . ILE A 1 97 ? -8.032 8.384 9.082 1.00 86.62 97 ILE A CA 1
ATOM 730 C C . ILE A 1 97 ? -7.805 9.802 9.607 1.00 86.62 97 ILE A C 1
ATOM 732 O O . ILE A 1 97 ? -7.312 9.976 10.715 1.00 86.62 97 ILE A O 1
ATOM 736 N N . GLN A 1 98 ? -8.247 10.822 8.866 1.00 86.44 98 GLN A N 1
ATOM 737 C CA . GLN A 1 98 ? -8.222 12.206 9.350 1.00 86.44 98 GLN A CA 1
ATOM 738 C C . GLN A 1 98 ? -9.037 12.378 10.640 1.00 86.44 98 GLN A C 1
ATOM 740 O O . GLN A 1 98 ? -8.606 13.084 11.546 1.00 86.44 98 GLN A O 1
ATOM 745 N N . ALA A 1 99 ? -10.191 11.713 10.745 1.00 85.75 99 ALA A N 1
ATOM 746 C CA . ALA A 1 99 ? -11.002 11.730 11.957 1.00 85.75 99 ALA A CA 1
ATOM 747 C C . ALA A 1 99 ? -10.302 11.045 13.142 1.00 85.75 99 ALA A C 1
ATOM 749 O O . ALA A 1 99 ? -10.398 11.546 14.259 1.00 85.75 99 ALA A O 1
ATOM 750 N N . ALA A 1 100 ? -9.576 9.947 12.900 1.00 83.44 100 ALA A N 1
ATOM 751 C CA . ALA A 1 100 ? -8.842 9.221 13.938 1.00 83.44 100 ALA A CA 1
ATOM 752 C C . ALA A 1 100 ? -7.639 10.007 14.495 1.00 83.44 100 ALA A C 1
ATOM 754 O O . ALA A 1 100 ? -7.384 9.951 15.692 1.00 83.44 100 ALA A O 1
ATOM 755 N N . ILE A 1 101 ? -6.938 10.771 13.649 1.00 81.88 101 ILE A N 1
ATOM 756 C CA . ILE A 1 101 ? -5.795 11.614 14.056 1.00 81.88 101 ILE A CA 1
ATOM 757 C C . ILE A 1 101 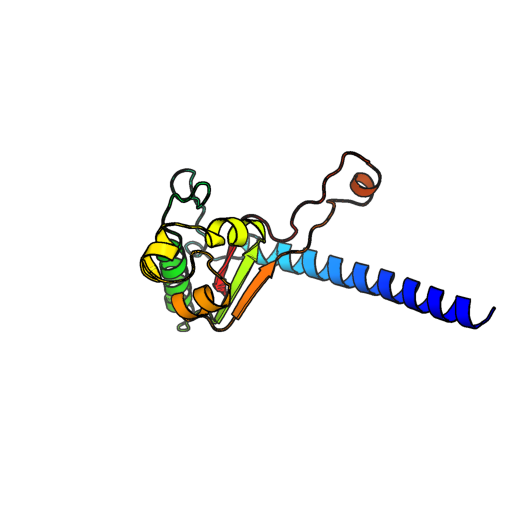? -6.263 12.872 14.815 1.00 81.88 101 ILE A C 1
ATOM 759 O O . ILE A 1 101 ? -5.547 13.425 15.643 1.00 81.88 101 ILE A O 1
ATOM 763 N N . GLY A 1 102 ? -7.499 13.313 14.576 1.00 74.62 102 GLY A N 1
ATOM 764 C CA . GLY A 1 102 ? -8.117 14.438 15.270 1.00 74.62 102 GLY A CA 1
ATOM 765 C C . GLY A 1 102 ? -8.231 15.697 14.409 1.00 74.62 102 GLY A C 1
ATOM 766 O O . GLY A 1 102 ? -7.469 15.942 13.476 1.00 74.62 102 GLY A O 1
ATOM 767 N N . ALA A 1 103 ? -9.223 16.531 14.737 1.00 62.41 103 ALA A N 1
ATOM 768 C CA . ALA A 1 103 ? -9.699 17.626 13.884 1.00 62.41 103 ALA A CA 1
ATOM 769 C C . ALA A 1 103 ? -8.678 18.753 13.605 1.00 62.41 103 ALA A C 1
ATOM 771 O O . ALA A 1 103 ? -8.887 19.539 12.680 1.00 62.41 103 ALA A O 1
ATOM 772 N N . ASN A 1 104 ? -7.599 18.845 14.389 1.00 63.31 104 ASN A N 1
ATOM 773 C CA . ASN A 1 104 ? -6.664 19.977 14.368 1.00 63.31 104 ASN A CA 1
ATOM 774 C C . ASN A 1 104 ? -5.285 19.655 13.780 1.00 63.31 104 ASN A C 1
ATOM 776 O O . ASN A 1 104 ? -4.483 20.571 13.587 1.00 63.31 104 ASN A O 1
ATOM 780 N N . GLU A 1 105 ? -4.991 18.390 13.485 1.00 59.28 105 GLU A N 1
ATOM 781 C CA . GLU A 1 105 ? -3.688 17.994 12.957 1.00 59.28 105 GLU A CA 1
ATOM 782 C C . GLU A 1 105 ? -3.667 17.927 11.426 1.00 59.28 105 GLU A C 1
ATOM 784 O O . GLU A 1 105 ? -4.679 18.031 10.731 1.00 59.28 105 GLU A O 1
ATOM 789 N N . ARG A 1 106 ? -2.450 17.885 10.878 1.00 55.78 106 ARG A N 1
ATOM 790 C CA . ARG A 1 106 ? -2.148 18.098 9.458 1.00 55.78 106 ARG A CA 1
ATOM 791 C C . ARG A 1 106 ? -3.073 17.263 8.561 1.00 55.78 106 ARG A C 1
ATOM 793 O O . ARG A 1 106 ? -3.081 16.043 8.626 1.00 55.78 106 ARG A O 1
ATOM 800 N N . LYS A 1 107 ? -3.756 17.918 7.611 1.00 68.94 107 LYS A N 1
ATOM 801 C CA . LYS A 1 107 ? -4.696 17.289 6.650 1.00 68.94 107 LYS A CA 1
ATOM 802 C C . LYS A 1 107 ? -4.099 16.170 5.780 1.00 68.94 107 LYS A C 1
ATOM 804 O O . LYS A 1 107 ? -4.839 15.518 5.046 1.00 68.94 107 LYS A O 1
ATOM 809 N N . ARG A 1 108 ? -2.773 16.000 5.779 1.00 76.62 108 ARG A N 1
ATOM 810 C CA . ARG A 1 108 ? -2.063 15.026 4.949 1.00 76.62 108 ARG A CA 1
ATOM 811 C C . ARG A 1 108 ? -1.531 13.908 5.829 1.00 76.62 108 ARG A C 1
ATOM 813 O O . ARG A 1 108 ? -0.661 14.149 6.660 1.00 76.62 108 ARG A O 1
ATOM 820 N N . ILE A 1 109 ? -1.995 12.702 5.549 1.00 84.06 109 ILE A N 1
ATOM 821 C CA . ILE A 1 109 ? -1.535 11.485 6.206 1.00 84.06 109 ILE A CA 1
ATOM 822 C C . ILE A 1 109 ? -0.188 11.079 5.597 1.00 84.06 109 ILE A C 1
ATOM 824 O O . ILE A 1 109 ? -0.062 10.954 4.372 1.00 84.06 109 ILE A O 1
ATOM 828 N N . THR A 1 110 ? 0.828 10.938 6.447 1.00 87.25 110 THR A N 1
ATOM 829 C CA . THR A 1 110 ? 2.160 10.442 6.080 1.00 87.25 110 THR A CA 1
ATOM 830 C C . THR A 1 110 ? 2.338 9.002 6.553 1.00 87.25 110 THR A C 1
ATOM 832 O O . THR A 1 110 ? 1.520 8.483 7.310 1.00 87.25 110 THR A O 1
ATOM 835 N N . THR A 1 111 ? 3.389 8.340 6.079 1.00 88.25 111 THR A N 1
ATOM 836 C CA . THR A 1 111 ? 3.736 6.968 6.474 1.00 88.25 111 THR A CA 1
ATOM 837 C C . THR A 1 111 ? 3.991 6.843 7.968 1.00 88.25 111 THR A C 1
ATOM 839 O O . THR A 1 111 ? 3.555 5.875 8.571 1.00 88.25 111 THR A O 1
ATOM 842 N N . GLU A 1 112 ? 4.593 7.859 8.579 1.00 89.00 112 GLU A N 1
ATOM 843 C CA . GLU A 1 112 ? 4.923 7.868 10.008 1.00 89.00 112 GLU A CA 1
ATOM 844 C C . GLU A 1 112 ? 3.654 7.931 10.863 1.00 89.00 112 GLU A C 1
ATOM 846 O O . GLU A 1 112 ? 3.544 7.248 11.874 1.00 89.00 112 GLU A O 1
ATOM 851 N N . ILE A 1 113 ? 2.656 8.700 10.415 1.00 88.06 113 ILE A N 1
ATOM 852 C CA . ILE A 1 113 ? 1.350 8.759 11.080 1.00 88.06 113 ILE A CA 1
ATOM 853 C C . ILE A 1 113 ? 0.634 7.409 10.970 1.00 88.06 113 ILE A C 1
ATOM 855 O O . ILE A 1 113 ? -0.023 6.982 11.911 1.00 88.06 113 ILE A O 1
ATOM 859 N N . LEU A 1 114 ? 0.753 6.724 9.830 1.00 88.19 114 LEU A N 1
ATOM 860 C CA . LEU A 1 114 ? 0.169 5.392 9.665 1.00 88.19 114 LEU A CA 1
ATOM 861 C C . LEU A 1 114 ? 0.885 4.339 10.522 1.00 88.19 114 LEU A C 1
ATOM 863 O O . LEU A 1 114 ? 0.216 3.466 11.067 1.00 88.19 114 LEU A O 1
ATOM 867 N N . GLN A 1 115 ? 2.213 4.423 10.655 1.00 90.88 115 GLN A N 1
ATOM 868 C CA . GLN A 1 115 ? 2.995 3.556 11.545 1.00 90.88 115 GLN A CA 1
ATOM 869 C C . GLN A 1 115 ? 2.547 3.716 12.996 1.00 90.88 115 GLN A C 1
ATOM 871 O O . GLN A 1 115 ? 2.311 2.716 13.667 1.00 90.88 115 GLN A O 1
ATOM 876 N N . ASP A 1 116 ? 2.371 4.958 13.450 1.00 89.81 116 ASP A N 1
ATOM 877 C CA . ASP A 1 116 ? 1.894 5.255 14.802 1.00 89.81 116 ASP A CA 1
ATOM 878 C C . ASP A 1 116 ? 0.444 4.786 15.013 1.00 89.81 116 ASP A C 1
ATOM 880 O O . ASP A 1 116 ? 0.151 4.076 15.975 1.00 89.81 116 ASP A O 1
ATOM 884 N N . LEU A 1 117 ? -0.450 5.088 14.061 1.00 88.94 117 LEU A N 1
ATOM 885 C CA . LEU A 1 117 ? -1.869 4.730 14.135 1.00 88.94 117 LEU A CA 1
ATOM 886 C C . LEU A 1 117 ? -2.096 3.216 14.238 1.00 88.94 117 LEU A C 1
ATOM 888 O O . LEU A 1 117 ? -2.923 2.781 15.035 1.00 88.94 117 LEU A O 1
ATOM 892 N N . PHE A 1 118 ? -1.386 2.427 13.428 1.00 89.94 118 PHE A N 1
ATOM 893 C CA . PHE A 1 118 ? -1.533 0.968 13.394 1.00 89.94 118 PHE A CA 1
ATOM 894 C C . PHE A 1 118 ? -0.530 0.231 14.286 1.00 89.94 118 PHE A C 1
ATOM 896 O O . PHE A 1 118 ? -0.604 -0.990 14.405 1.00 89.94 118 PHE A O 1
ATOM 903 N N . GLN A 1 119 ? 0.400 0.952 14.920 1.00 89.62 119 GLN A N 1
ATOM 904 C CA . GLN A 1 119 ? 1.479 0.391 15.739 1.00 89.62 119 GLN A CA 1
ATOM 905 C C . GLN A 1 119 ? 2.310 -0.669 14.993 1.00 89.62 119 GLN A C 1
ATOM 907 O O . GLN A 1 119 ? 2.637 -1.722 15.542 1.00 89.62 119 GLN A O 1
ATOM 912 N N . ILE A 1 120 ? 2.640 -0.386 13.730 1.00 91.75 120 ILE A N 1
ATOM 913 C CA . ILE A 1 120 ? 3.457 -1.248 12.862 1.00 91.75 120 ILE A CA 1
ATOM 914 C C . ILE A 1 120 ? 4.857 -0.641 12.741 1.00 91.75 120 ILE A C 1
ATOM 916 O O . ILE A 1 120 ? 4.998 0.569 12.566 1.00 91.75 120 ILE A O 1
ATOM 920 N N . GLU A 1 121 ? 5.893 -1.480 12.805 1.00 91.69 121 GLU A N 1
ATOM 921 C CA . GLU A 1 121 ? 7.291 -1.033 12.752 1.00 91.69 121 GLU A CA 1
ATOM 922 C C . GLU A 1 121 ? 7.631 -0.393 11.401 1.00 91.69 121 GLU A C 1
ATOM 924 O O . GLU A 1 121 ? 8.201 0.697 11.352 1.00 91.69 121 GLU A O 1
ATOM 929 N N . GLU A 1 122 ? 7.248 -1.029 10.291 1.00 93.62 122 GLU A N 1
ATOM 930 C CA . GLU A 1 122 ? 7.617 -0.579 8.951 1.00 93.62 122 GLU A CA 1
ATOM 931 C C . GLU A 1 122 ? 6.433 -0.564 7.976 1.00 93.62 122 GLU A C 1
ATOM 933 O O . GLU A 1 122 ? 5.654 -1.514 7.876 1.00 93.62 122 GLU A O 1
ATOM 938 N N . ILE A 1 123 ? 6.324 0.526 7.210 1.00 92.94 123 ILE A N 1
ATOM 939 C CA . ILE A 1 123 ? 5.408 0.631 6.072 1.00 92.94 123 ILE A CA 1
ATOM 940 C C . ILE A 1 123 ? 6.216 0.860 4.797 1.00 92.94 123 ILE A C 1
ATOM 942 O O . ILE A 1 123 ? 6.877 1.888 4.648 1.00 92.94 123 ILE A O 1
ATOM 946 N N . VAL A 1 124 ? 6.099 -0.063 3.843 1.00 93.38 124 VAL A N 1
ATOM 947 C CA . VAL A 1 124 ? 6.786 -0.004 2.548 1.00 93.38 124 VAL A CA 1
ATOM 948 C C . VAL A 1 124 ? 5.785 0.272 1.429 1.00 93.38 124 VAL A C 1
ATOM 950 O O . VAL A 1 124 ? 4.761 -0.399 1.289 1.00 93.38 124 VAL A O 1
ATOM 953 N N . ILE A 1 125 ? 6.099 1.269 0.598 1.00 92.69 125 ILE A N 1
ATOM 954 C CA . ILE A 1 125 ? 5.279 1.649 -0.555 1.00 92.69 125 ILE A CA 1
ATOM 955 C C . ILE A 1 125 ? 5.922 1.122 -1.837 1.00 92.69 125 ILE A C 1
ATOM 957 O O . ILE A 1 125 ? 6.994 1.569 -2.252 1.00 92.69 125 ILE A O 1
ATOM 961 N N . GLY A 1 126 ? 5.208 0.231 -2.514 1.00 89.12 126 GLY A N 1
ATOM 962 C CA . GLY A 1 126 ? 5.527 -0.254 -3.845 1.00 89.12 126 GLY A CA 1
ATOM 963 C C . GLY A 1 126 ? 5.271 0.806 -4.914 1.00 89.12 126 GLY A C 1
ATOM 964 O O . GLY A 1 126 ? 4.219 0.816 -5.547 1.00 89.12 126 GLY A O 1
ATOM 965 N N . ALA A 1 127 ? 6.241 1.698 -5.123 1.00 87.12 127 ALA A N 1
ATOM 966 C CA . ALA A 1 127 ? 6.229 2.706 -6.186 1.00 87.12 127 ALA A CA 1
ATOM 967 C C . ALA A 1 127 ? 6.731 2.281 -7.589 1.00 87.12 127 ALA A C 1
ATOM 969 O O . ALA A 1 127 ? 6.509 3.057 -8.524 1.00 87.12 127 ALA A O 1
ATOM 970 N N . PRO A 1 128 ? 7.447 1.153 -7.807 1.00 85.12 128 PRO A N 1
ATOM 971 C CA . PRO A 1 128 ? 7.986 0.873 -9.130 1.00 85.12 128 PRO A CA 1
ATOM 972 C C . PRO A 1 128 ? 6.887 0.451 -10.112 1.00 85.12 128 PRO A C 1
ATOM 974 O O . PRO A 1 128 ? 6.011 -0.357 -9.802 1.00 85.12 128 PRO A O 1
ATOM 977 N N . VAL A 1 129 ? 7.001 0.961 -11.338 1.00 86.12 129 VAL A N 1
ATOM 978 C CA . VAL A 1 129 ? 6.158 0.601 -12.482 1.00 86.12 129 VAL A CA 1
ATOM 979 C C . VAL A 1 129 ? 6.943 -0.249 -13.471 1.00 86.12 129 VAL A C 1
ATOM 981 O O . VAL A 1 129 ? 8.158 -0.098 -13.627 1.00 86.12 129 VAL A O 1
ATOM 984 N N . SER A 1 130 ? 6.252 -1.133 -14.181 1.00 82.50 130 SER A N 1
ATOM 985 C CA . SER A 1 130 ? 6.840 -1.923 -15.255 1.00 82.50 130 SER A CA 1
ATOM 986 C C . SER A 1 130 ? 5.915 -2.009 -16.457 1.00 82.50 130 SER A C 1
ATOM 988 O O . SER A 1 130 ? 4.691 -1.934 -16.353 1.00 82.50 130 SER A O 1
ATOM 990 N N . LEU A 1 131 ? 6.519 -2.182 -17.626 1.00 81.69 131 LEU A N 1
ATOM 991 C CA . LEU A 1 131 ? 5.785 -2.572 -18.816 1.00 81.69 131 LEU A CA 1
ATOM 992 C C . LEU A 1 131 ? 5.652 -4.098 -18.838 1.00 81.69 131 LEU A C 1
ATOM 994 O O . LEU A 1 131 ? 6.612 -4.801 -18.513 1.00 81.69 131 LEU A O 1
ATOM 998 N N . PRO A 1 132 ? 4.498 -4.633 -19.266 1.00 71.38 132 PRO A N 1
ATOM 999 C CA . PRO A 1 132 ? 4.215 -6.063 -19.174 1.00 71.38 132 PRO A CA 1
ATOM 1000 C C . PRO A 1 132 ? 5.129 -6.922 -20.061 1.00 71.38 132 PRO A C 1
ATOM 1002 O O . PRO A 1 132 ? 5.253 -8.125 -19.839 1.00 71.38 132 PRO A O 1
ATOM 1005 N N . SER A 1 133 ? 5.770 -6.335 -21.077 1.00 70.19 133 SER A N 1
ATOM 1006 C CA . SER A 1 133 ? 6.755 -7.018 -21.920 1.00 70.19 133 SER A CA 1
ATOM 1007 C C . SER A 1 133 ? 7.637 -6.035 -22.695 1.00 70.19 133 SER A C 1
ATOM 1009 O O . SER A 1 133 ? 7.273 -4.875 -22.888 1.00 70.19 133 SER A O 1
ATOM 1011 N N . MET A 1 134 ? 8.756 -6.526 -23.242 1.00 68.00 134 MET A N 1
ATOM 1012 C CA . MET A 1 134 ? 9.575 -5.770 -24.206 1.00 68.00 134 MET A CA 1
ATOM 1013 C C . MET A 1 134 ? 8.793 -5.387 -25.470 1.00 68.00 134 MET A C 1
ATOM 1015 O O . MET A 1 134 ? 9.066 -4.350 -26.059 1.00 68.00 134 MET A O 1
ATOM 1019 N N . LYS A 1 135 ? 7.788 -6.183 -25.866 1.00 71.31 135 LYS A N 1
ATOM 1020 C CA . LYS A 1 135 ? 6.899 -5.854 -26.989 1.00 71.31 135 LYS A CA 1
ATOM 1021 C C . LYS A 1 135 ? 6.033 -4.631 -26.671 1.00 71.31 135 LYS A C 1
ATOM 1023 O O . LYS A 1 135 ? 5.889 -3.764 -27.521 1.00 71.31 135 LYS A O 1
ATOM 1028 N N . ALA A 1 136 ? 5.519 -4.540 -25.443 1.00 71.06 136 ALA A N 1
ATOM 1029 C CA . ALA A 1 136 ? 4.805 -3.354 -24.970 1.00 71.06 136 ALA A CA 1
ATOM 1030 C C . ALA A 1 136 ? 5.743 -2.139 -24.861 1.00 71.06 136 ALA A C 1
ATOM 1032 O O . ALA A 1 136 ? 5.347 -1.032 -25.182 1.00 71.06 136 ALA A O 1
ATOM 1033 N N . ALA A 1 137 ? 7.018 -2.337 -24.518 1.00 67.31 137 ALA A N 1
ATOM 1034 C CA . ALA A 1 137 ? 8.002 -1.250 -24.505 1.00 67.31 137 ALA A CA 1
ATOM 1035 C C . ALA A 1 137 ? 8.340 -0.662 -25.883 1.00 67.31 137 ALA A C 1
ATOM 1037 O O . ALA A 1 137 ? 8.900 0.429 -25.955 1.00 67.31 137 ALA A O 1
ATOM 1038 N N . MET A 1 138 ? 8.003 -1.360 -26.969 1.00 72.06 138 MET A N 1
ATOM 1039 C CA . MET A 1 138 ? 8.162 -0.855 -28.335 1.00 72.06 138 MET A CA 1
ATOM 1040 C C . MET A 1 138 ? 6.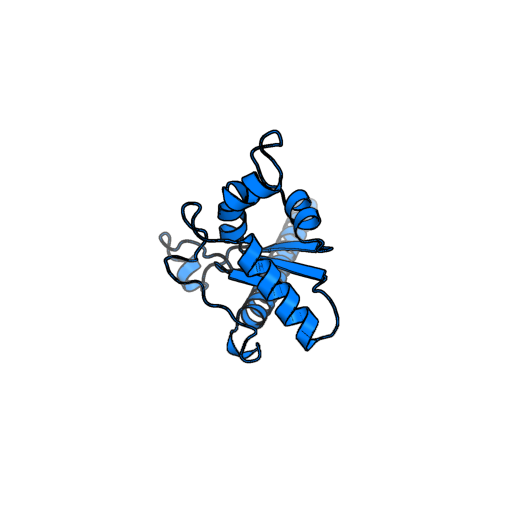920 -0.115 -28.848 1.00 72.06 138 MET A C 1
ATOM 1042 O O . MET A 1 138 ? 6.997 0.563 -29.873 1.00 72.06 138 MET A O 1
ATOM 1046 N N . ASP A 1 139 ? 5.787 -0.228 -28.153 1.00 79.12 139 ASP A N 1
ATOM 1047 C CA . ASP A 1 139 ? 4.559 0.482 -28.485 1.00 79.12 139 ASP A CA 1
ATOM 1048 C C . ASP A 1 139 ? 4.515 1.830 -27.756 1.00 79.12 139 ASP A C 1
ATOM 1050 O O . ASP A 1 139 ? 4.526 1.904 -26.528 1.00 79.12 139 ASP A O 1
ATOM 1054 N N . LYS A 1 140 ? 4.435 2.917 -28.528 1.00 73.50 140 LYS A N 1
ATOM 1055 C CA . LYS A 1 140 ? 4.405 4.290 -28.004 1.00 73.50 140 LYS A CA 1
ATOM 1056 C C . LYS A 1 140 ? 3.152 4.595 -27.176 1.00 73.50 140 LYS A C 1
ATOM 1058 O O . LYS A 1 140 ? 3.172 5.559 -26.418 1.00 73.50 140 LYS A O 1
ATOM 1063 N N . ASN A 1 141 ? 2.093 3.798 -27.314 1.00 78.69 141 ASN A N 1
ATOM 1064 C CA . ASN A 1 141 ? 0.845 3.967 -26.570 1.00 78.69 141 ASN A CA 1
ATOM 1065 C C . ASN A 1 141 ? 0.792 3.124 -25.287 1.00 78.69 141 ASN A C 1
ATOM 1067 O O . ASN A 1 141 ? -0.154 3.251 -24.510 1.00 78.69 141 ASN A O 1
ATOM 1071 N N . SER A 1 142 ? 1.776 2.252 -25.055 1.00 76.88 142 SER A N 1
ATOM 1072 C CA . SER A 1 142 ? 1.797 1.398 -23.871 1.00 76.88 142 SER A CA 1
ATOM 1073 C C . SER A 1 142 ? 2.192 2.195 -22.628 1.00 76.88 142 SER A C 1
ATOM 1075 O O . SER A 1 142 ? 3.274 2.777 -22.552 1.00 76.88 142 SER A O 1
ATOM 1077 N N . VAL A 1 143 ? 1.310 2.189 -21.629 1.00 80.06 143 VAL A N 1
ATOM 1078 C CA . VAL A 1 143 ? 1.527 2.858 -20.342 1.00 80.06 143 VAL A CA 1
ATOM 1079 C C . VAL A 1 143 ? 2.097 1.849 -19.336 1.00 80.06 143 VAL A C 1
ATOM 1081 O O . VAL A 1 143 ? 1.593 0.724 -19.259 1.00 80.06 143 VAL A O 1
ATOM 1084 N N . PRO A 1 144 ? 3.145 2.204 -18.571 1.00 81.12 144 PRO A N 1
ATOM 1085 C CA . PRO A 1 144 ? 3.631 1.373 -17.475 1.00 81.12 144 PRO A CA 1
ATOM 1086 C C . PRO A 1 144 ? 2.535 1.124 -16.434 1.00 81.12 144 PRO A C 1
ATOM 1088 O O . PRO A 1 144 ? 1.798 2.041 -16.080 1.00 81.12 144 PRO A O 1
ATOM 1091 N N . ALA A 1 145 ? 2.454 -0.104 -15.932 1.00 84.56 145 ALA A N 1
ATOM 1092 C CA . ALA A 1 145 ? 1.555 -0.476 -14.846 1.00 84.56 145 ALA A CA 1
ATOM 1093 C C . ALA A 1 145 ? 2.342 -0.632 -13.540 1.00 84.56 145 ALA A C 1
ATOM 1095 O O . ALA A 1 145 ? 3.516 -1.014 -13.564 1.00 84.56 145 ALA A O 1
ATOM 1096 N N . ASP A 1 146 ? 1.699 -0.364 -12.406 1.00 87.00 146 ASP A N 1
ATOM 1097 C CA . ASP A 1 146 ? 2.301 -0.575 -11.090 1.00 87.00 146 ASP A CA 1
ATOM 1098 C C . ASP A 1 146 ? 2.650 -2.058 -10.882 1.00 87.00 146 ASP A C 1
ATOM 1100 O O . ASP A 1 146 ? 1.869 -2.953 -11.215 1.00 87.00 146 ASP A O 1
ATOM 1104 N N . ILE A 1 147 ? 3.851 -2.332 -10.359 1.00 89.44 147 ILE A N 1
ATOM 1105 C CA . ILE A 1 147 ? 4.286 -3.705 -10.037 1.00 89.44 147 ILE A CA 1
ATOM 1106 C C . ILE A 1 147 ? 3.536 -4.223 -8.805 1.00 89.44 147 ILE A C 1
ATOM 1108 O O . ILE A 1 147 ? 3.125 -5.385 -8.756 1.00 89.44 147 ILE A O 1
ATOM 1112 N N . TRP A 1 148 ? 3.358 -3.342 -7.824 1.00 90.56 148 TRP A N 1
ATOM 1113 C CA . TRP A 1 148 ? 2.511 -3.550 -6.658 1.00 90.56 148 TRP A CA 1
ATOM 1114 C C . TRP A 1 148 ? 1.147 -2.945 -6.966 1.00 90.56 148 TRP A C 1
ATOM 1116 O O . TRP A 1 148 ? 1.040 -1.731 -7.130 1.00 90.56 148 TRP A O 1
ATOM 1126 N N . GLY A 1 149 ? 0.139 -3.800 -7.133 1.00 86.62 149 GLY A N 1
ATOM 1127 C CA . GLY A 1 149 ? -1.186 -3.398 -7.588 1.00 86.62 149 GLY A CA 1
ATOM 1128 C C . GLY A 1 149 ? -1.979 -2.605 -6.548 1.00 86.62 149 GLY A C 1
ATOM 1129 O O . GLY A 1 149 ? -1.452 -2.090 -5.564 1.00 86.62 149 GLY A O 1
ATOM 1130 N N . ASP A 1 150 ? -3.292 -2.518 -6.761 1.00 89.25 150 ASP A N 1
ATOM 1131 C CA . ASP A 1 150 ? -4.226 -1.899 -5.813 1.00 89.25 150 ASP A CA 1
ATOM 1132 C C . ASP A 1 150 ? -4.527 -2.848 -4.638 1.00 89.25 150 ASP A C 1
ATOM 1134 O O . ASP A 1 150 ? -5.634 -3.364 -4.483 1.00 89.25 150 ASP A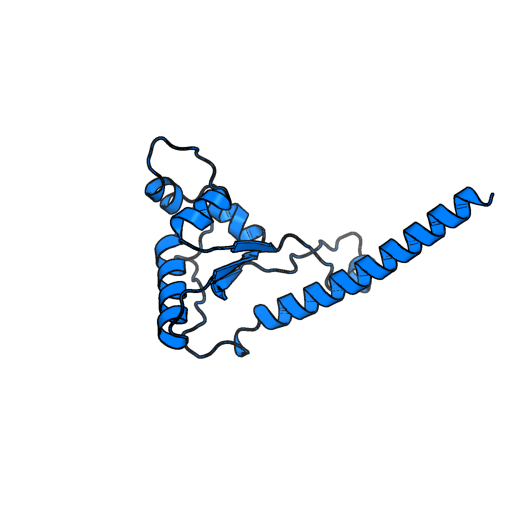 O 1
ATOM 1138 N N . ASN A 1 151 ? -3.492 -3.169 -3.861 1.00 90.62 151 ASN A N 1
ATOM 1139 C CA . ASN A 1 151 ? -3.561 -4.062 -2.714 1.00 90.62 151 ASN A CA 1
ATOM 1140 C C . ASN A 1 151 ? -2.642 -3.629 -1.566 1.00 90.62 151 ASN A C 1
ATOM 1142 O O . ASN A 1 151 ? -1.747 -2.789 -1.701 1.00 90.62 151 ASN A O 1
ATOM 1146 N N . LEU A 1 152 ? -2.937 -4.210 -0.407 1.00 92.38 152 LEU A N 1
ATOM 1147 C CA . LEU A 1 152 ? -2.233 -4.017 0.848 1.00 92.38 152 LEU A CA 1
ATOM 1148 C C . LEU A 1 152 ? -2.026 -5.384 1.492 1.00 92.38 152 LEU A C 1
ATOM 1150 O O . LEU A 1 152 ? -2.956 -6.190 1.560 1.00 92.38 152 LEU A O 1
ATOM 1154 N N . MET A 1 153 ? -0.809 -5.626 1.964 1.00 92.75 153 MET A N 1
ATOM 1155 C CA . MET A 1 153 ? -0.381 -6.879 2.566 1.00 92.75 153 MET A CA 1
ATOM 1156 C C . MET A 1 153 ? 0.237 -6.612 3.935 1.00 92.75 153 MET A C 1
ATOM 1158 O O . MET A 1 153 ? 0.954 -5.630 4.129 1.00 92.75 153 MET A O 1
ATOM 1162 N N . LEU A 1 154 ? -0.054 -7.511 4.872 1.00 91.06 154 LEU A N 1
ATOM 1163 C CA . LEU A 1 154 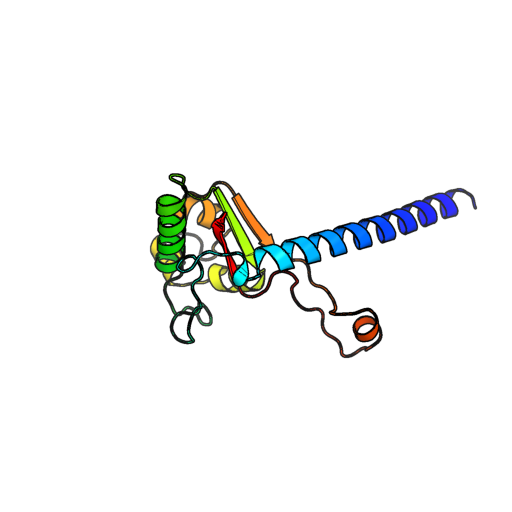? 0.500 -7.529 6.221 1.00 91.06 154 LEU A CA 1
ATOM 1164 C C . LEU A 1 154 ? 1.376 -8.773 6.357 1.00 91.06 154 LEU A C 1
ATOM 1166 O O . LEU A 1 154 ? 0.964 -9.859 5.931 1.00 91.06 154 LEU A O 1
ATOM 1170 N N . HIS A 1 155 ? 2.564 -8.594 6.922 1.00 86.50 155 HIS A N 1
ATOM 1171 C CA . HIS A 1 155 ? 3.567 -9.636 7.122 1.00 86.50 155 HIS A CA 1
ATOM 1172 C C . HIS A 1 155 ? 3.872 -9.810 8.606 1.00 86.50 155 HIS A C 1
ATOM 1174 O O . HIS A 1 155 ? 4.032 -8.779 9.301 1.00 86.50 155 HIS A O 1
#

Organism: Escherichia coli (NCBI:txid562)

Radius of gyration: 19.44 Å; chains: 1; bounding box: 59×40×46 Å

Secondary structure (DSSP, 8-state):
-HHHHHHHHHHHHHHHHHHHHHHHHHHHHHHHT-GGGSPTTS-----TTTS-TTS-S-HHHHHHHHHHHHHHHHSS---EEEEEHHHHHHHTT-HHHHHHH-TTS-SS--HHHHHHHHT-SEEEEE--EE-S-HHHHT-TTPPPEESS-S-EEE-

Sequence (155 aa):
QAESMFNEESKAIRRATNGVNLRRELIAARLAQDEKVYRTGHVKKLTASDRWAGGKGDPIGVIEAGMEAVRTATGLRPNLMTMGAGVMALLKFHPAIQAAIGANERKRITTEILQDLFQIEEIVIGAPVSLPSMKAAMDKNSVPADIWGDNLMLH

pLDDT: mean 85.52, std 8.6, range [55.78, 93.62]

Foldseek 3Di:
DVVVVVVVVVVVVVVVVVVVVVVVLLVVLCCQPDPVNDDPPLDDDADPQQDLPPLGHAPLVVVVSNQVVCCVVPVDGFQEKEAEPVQLVSVQQRVNLCVVVHDPDDNGDDQVSVCVSNVHNYYHYQPDWAFPDVVLVVDPPRDTDGSGHHDMDTD